Protein AF-I4W101-F1 (afdb_monomer_lite)

Foldseek 3Di:
DDDDPVVCVPCPVLPDLVVVLVVVDDVPDQLLNSLLSVLLSLLVVLLVVLVVCVVCVVPPPPPPDDPSVVVSVVVVVVVLLVSLCRLQVLDDPVVSVVLSVVLVVCCVVVSNVVNNDHDDSVRSSVVSNVSSVVSNVVSVVSNVVSVVD

Organism: NCBI:txid1163408

pLDDT: mean 73.46, std 20.44, range [21.5, 96.62]

Structure (mmCIF, N/CA/C/O backbone):
data_AF-I4W101-F1
#
_entry.id   AF-I4W101-F1
#
loop_
_atom_site.group_PDB
_atom_site.id
_atom_site.type_symbol
_atom_site.label_atom_id
_atom_site.label_alt_id
_atom_site.label_comp_id
_atom_site.label_asym_id
_atom_site.label_entity_id
_atom_site.label_seq_id
_atom_site.pdbx_PDB_ins_code
_atom_site.Cartn_x
_atom_site.Cartn_y
_atom_site.Cartn_z
_atom_site.occupancy
_atom_site.B_iso_or_equiv
_atom_site.auth_seq_id
_atom_site.auth_comp_id
_atom_site.auth_asym_id
_atom_site.auth_atom_id
_atom_site.pdbx_PDB_model_num
ATOM 1 N N . MET A 1 1 ? 25.164 -19.120 -26.299 1.00 30.22 1 MET A N 1
ATOM 2 C CA . MET A 1 1 ? 25.468 -19.544 -24.916 1.00 30.22 1 MET A CA 1
ATOM 3 C C . MET A 1 1 ? 24.142 -19.896 -24.251 1.00 30.22 1 MET A C 1
ATOM 5 O O . MET A 1 1 ? 23.416 -19.004 -23.843 1.00 30.22 1 MET A O 1
ATOM 9 N N . ALA A 1 2 ? 23.746 -21.171 -24.310 1.00 24.67 2 ALA A N 1
ATOM 10 C CA . ALA A 1 2 ? 22.416 -21.623 -23.899 1.00 24.67 2 ALA A CA 1
ATOM 11 C C . ALA A 1 2 ? 22.333 -21.726 -22.369 1.00 24.67 2 ALA A C 1
ATOM 13 O O . ALA A 1 2 ? 23.120 -22.444 -21.748 1.00 24.67 2 ALA A O 1
ATOM 14 N N . ILE A 1 3 ? 21.399 -20.991 -21.767 1.00 27.34 3 ILE A N 1
ATOM 15 C CA . ILE A 1 3 ? 21.128 -21.049 -20.330 1.00 27.34 3 ILE A CA 1
ATOM 16 C C . ILE A 1 3 ? 20.441 -22.387 -20.044 1.00 27.34 3 ILE A C 1
ATOM 18 O O . ILE A 1 3 ? 19.364 -22.667 -20.563 1.00 27.34 3 ILE A O 1
ATOM 22 N N . ARG A 1 4 ? 21.096 -23.241 -19.249 1.00 21.50 4 ARG A N 1
ATOM 23 C CA . ARG A 1 4 ? 20.579 -24.564 -18.879 1.00 21.50 4 ARG A CA 1
ATOM 24 C C . ARG A 1 4 ? 19.381 -24.415 -17.919 1.00 21.50 4 ARG A C 1
ATOM 26 O O . ARG A 1 4 ? 19.544 -23.778 -16.877 1.00 21.50 4 ARG A O 1
ATOM 33 N N . PRO A 1 5 ? 18.216 -25.025 -18.212 1.00 26.92 5 PRO A N 1
ATOM 34 C CA . PRO A 1 5 ? 16.981 -24.878 -17.426 1.00 26.92 5 PRO A CA 1
ATOM 35 C C . PRO A 1 5 ? 17.031 -25.537 -16.034 1.00 26.92 5 PRO A C 1
ATOM 37 O O . PRO A 1 5 ? 16.181 -25.296 -15.186 1.00 26.92 5 PRO A O 1
ATOM 40 N N . GLU A 1 6 ? 18.070 -26.322 -15.765 1.00 23.31 6 GLU A N 1
ATOM 41 C CA . GLU A 1 6 ? 18.262 -27.101 -14.537 1.00 23.31 6 GLU A CA 1
ATOM 42 C C . GLU A 1 6 ? 18.572 -26.223 -13.305 1.00 23.31 6 GLU A C 1
ATOM 44 O O . GLU A 1 6 ? 18.395 -26.666 -12.177 1.00 23.31 6 GLU A O 1
ATOM 49 N N . ARG A 1 7 ? 18.995 -24.961 -13.500 1.00 25.03 7 ARG A N 1
ATOM 50 C CA . ARG A 1 7 ? 19.381 -24.037 -12.412 1.00 25.03 7 ARG A CA 1
ATOM 51 C C . ARG A 1 7 ? 18.193 -23.348 -11.720 1.00 25.03 7 ARG A C 1
ATOM 53 O O . ARG A 1 7 ? 18.385 -22.679 -10.713 1.00 25.03 7 ARG A O 1
ATOM 60 N N . TRP A 1 8 ? 16.978 -23.492 -12.251 1.00 28.73 8 TRP A N 1
ATOM 61 C CA . TRP A 1 8 ? 15.781 -22.800 -11.750 1.00 28.73 8 TRP A CA 1
ATOM 62 C C . TRP A 1 8 ? 14.939 -23.640 -10.779 1.00 28.73 8 TRP A C 1
ATOM 64 O O . TRP A 1 8 ? 13.980 -23.122 -10.213 1.00 28.73 8 TRP A O 1
ATOM 74 N N . ARG A 1 9 ? 15.298 -24.916 -10.556 1.00 27.50 9 ARG A N 1
ATOM 75 C CA . ARG A 1 9 ? 14.549 -25.835 -9.679 1.00 27.50 9 ARG A CA 1
ATOM 76 C C . ARG A 1 9 ? 14.665 -25.528 -8.181 1.00 27.50 9 ARG A C 1
ATOM 78 O O . ARG A 1 9 ? 13.766 -25.906 -7.443 1.00 27.50 9 ARG A O 1
ATOM 85 N N . ASP A 1 10 ? 15.684 -24.782 -7.752 1.00 26.16 10 ASP A N 1
ATOM 86 C CA . ASP A 1 10 ? 15.925 -24.521 -6.322 1.00 26.16 10 ASP A CA 1
ATOM 87 C C . ASP A 1 10 ? 15.405 -23.158 -5.837 1.00 26.16 10 ASP A C 1
ATOM 89 O O . ASP A 1 10 ? 15.395 -22.872 -4.638 1.00 26.16 10 ASP A O 1
ATOM 93 N N . HIS A 1 11 ? 14.909 -22.307 -6.739 1.00 34.69 11 HIS A N 1
ATOM 94 C CA . HIS A 1 11 ? 14.280 -21.046 -6.359 1.00 34.69 11 HIS A CA 1
ATOM 95 C C . HIS A 1 11 ? 12.787 -21.251 -6.108 1.00 34.69 11 HIS A C 1
ATOM 97 O O . HIS A 1 11 ? 11.927 -20.770 -6.843 1.00 34.69 11 HIS A O 1
ATOM 103 N N . HIS A 1 12 ? 12.482 -21.918 -4.996 1.00 35.56 12 HIS A N 1
ATOM 104 C CA . HIS A 1 12 ? 11.203 -21.778 -4.305 1.00 35.56 12 HIS A CA 1
ATOM 105 C C . HIS A 1 12 ? 11.032 -20.315 -3.845 1.00 35.56 12 HIS A C 1
ATOM 107 O O . HIS A 1 12 ? 11.211 -19.964 -2.678 1.00 35.56 12 HIS A O 1
ATOM 113 N N . PHE A 1 13 ? 10.706 -19.420 -4.779 1.00 42.31 13 PHE A N 1
ATOM 114 C CA . PHE A 1 13 ? 10.657 -17.970 -4.573 1.00 42.31 13 PHE A CA 1
ATOM 115 C C . PHE A 1 13 ? 9.296 -17.500 -4.033 1.00 42.31 13 PHE A C 1
ATOM 117 O O . PHE A 1 13 ? 8.756 -16.473 -4.430 1.00 42.31 13 PHE A O 1
ATOM 124 N N . THR A 1 14 ? 8.712 -18.273 -3.114 1.00 47.75 14 THR A N 1
ATOM 125 C CA . THR A 1 14 ? 7.438 -17.942 -2.453 1.00 47.75 14 THR A CA 1
ATOM 126 C C . THR A 1 14 ? 7.529 -17.930 -0.922 1.00 47.75 14 THR A C 1
ATOM 128 O O . THR A 1 14 ? 6.586 -17.475 -0.273 1.00 47.75 14 THR A O 1
ATOM 131 N N . GLY A 1 15 ? 8.663 -18.314 -0.317 1.00 41.69 15 GLY A N 1
ATOM 132 C CA . GLY A 1 15 ? 8.855 -18.329 1.145 1.00 41.69 15 GLY A CA 1
ATOM 133 C C . GLY A 1 15 ? 9.816 -17.269 1.704 1.00 41.69 15 GLY A C 1
ATOM 134 O O . GLY A 1 15 ? 9.496 -16.621 2.703 1.00 41.69 15 GLY A O 1
ATOM 135 N N . GLN A 1 16 ? 10.964 -17.062 1.050 1.00 37.69 16 GLN A N 1
ATOM 136 C CA . GLN A 1 16 ? 12.112 -16.346 1.627 1.00 37.69 16 GLN A CA 1
ATOM 137 C C . GLN A 1 16 ? 11.880 -14.831 1.775 1.00 37.69 16 GLN A C 1
ATOM 139 O O . GLN A 1 16 ? 11.987 -14.305 2.876 1.00 37.69 16 GLN A O 1
ATOM 144 N N . HIS A 1 17 ? 11.419 -14.143 0.722 1.00 46.47 17 HIS A N 1
ATOM 145 C CA . HIS A 1 17 ? 11.090 -12.707 0.789 1.00 46.47 17 HIS A CA 1
ATOM 146 C C . HIS A 1 17 ? 9.990 -12.395 1.815 1.00 46.47 17 HIS A C 1
ATOM 148 O O . HIS A 1 17 ? 9.994 -11.352 2.466 1.00 46.47 17 HIS A O 1
ATOM 154 N N . ARG A 1 18 ? 9.051 -13.332 1.998 1.00 46.25 18 ARG A N 1
ATOM 155 C CA . ARG A 1 18 ? 7.975 -13.228 2.991 1.00 46.25 18 ARG A CA 1
ATOM 156 C C . ARG A 1 18 ? 8.517 -13.362 4.413 1.00 46.25 18 ARG A C 1
ATOM 158 O O . ARG A 1 18 ? 7.991 -12.725 5.321 1.00 46.25 18 ARG A O 1
ATOM 165 N N . GLN A 1 19 ? 9.542 -14.192 4.607 1.00 43.53 19 GLN A N 1
ATOM 166 C CA . GLN A 1 19 ? 10.268 -14.306 5.868 1.00 43.53 19 GLN A CA 1
ATOM 167 C C . GLN A 1 19 ? 11.171 -13.100 6.111 1.00 43.53 19 GLN A C 1
ATOM 169 O O . GLN A 1 19 ? 11.256 -12.692 7.258 1.00 43.53 19 GLN A O 1
ATOM 174 N N . ASP A 1 20 ? 11.735 -12.471 5.082 1.00 41.69 20 ASP A N 1
ATOM 175 C CA . ASP A 1 20 ? 12.520 -11.240 5.234 1.00 41.69 20 ASP A CA 1
ATOM 176 C C . ASP A 1 20 ? 11.629 -10.044 5.612 1.00 41.69 20 ASP A C 1
ATOM 178 O O . ASP A 1 20 ? 11.926 -9.352 6.583 1.00 41.69 20 ASP A O 1
ATOM 182 N N . CYS A 1 21 ? 10.444 -9.887 4.997 1.00 41.81 21 CYS A N 1
ATOM 183 C CA . CYS A 1 21 ? 9.424 -8.939 5.482 1.00 41.81 21 CYS A CA 1
ATOM 184 C C . CYS A 1 21 ? 8.982 -9.225 6.930 1.00 41.81 21 CYS A C 1
ATOM 186 O O . CYS A 1 21 ? 8.604 -8.307 7.657 1.00 41.81 21 CYS A O 1
ATOM 188 N N . ARG A 1 22 ? 8.994 -10.500 7.342 1.00 42.16 22 ARG A N 1
ATOM 189 C CA . ARG A 1 22 ? 8.580 -10.953 8.680 1.00 42.16 22 ARG A CA 1
ATOM 190 C C . ARG A 1 22 ? 9.715 -10.871 9.716 1.00 42.16 22 ARG A C 1
ATOM 192 O O . ARG A 1 22 ? 9.423 -10.753 10.899 1.00 42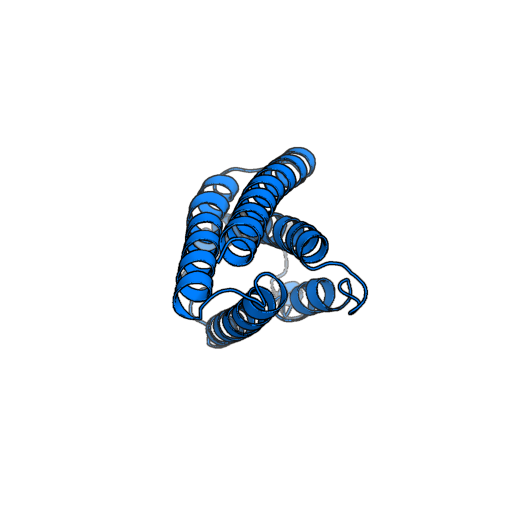.16 22 ARG A O 1
ATOM 199 N N . ARG A 1 23 ? 10.986 -10.941 9.301 1.00 39.25 23 ARG A N 1
ATOM 200 C CA . ARG A 1 23 ? 12.182 -10.851 10.163 1.00 39.25 23 ARG A CA 1
ATOM 201 C C . ARG A 1 23 ? 12.574 -9.408 10.451 1.00 39.25 23 ARG A C 1
ATOM 203 O O . ARG A 1 23 ? 13.063 -9.146 11.542 1.00 39.25 23 ARG A O 1
ATOM 210 N N . ASP A 1 24 ? 12.290 -8.481 9.537 1.00 45.50 24 ASP A N 1
ATOM 211 C CA . ASP A 1 24 ? 12.6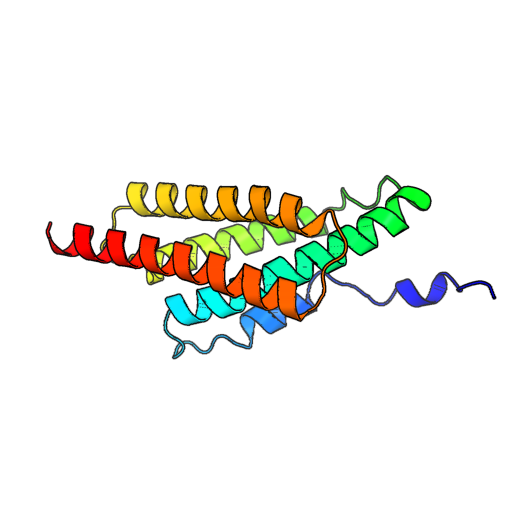17 -7.056 9.705 1.00 45.50 24 ASP A CA 1
ATOM 212 C C . ASP A 1 24 ? 11.559 -6.270 10.514 1.00 45.50 24 ASP A C 1
ATOM 214 O O . ASP A 1 24 ? 11.526 -5.042 10.550 1.00 45.50 24 ASP A O 1
ATOM 218 N N . THR A 1 25 ? 10.641 -6.980 11.179 1.00 48.00 25 THR A N 1
ATOM 219 C CA . THR A 1 25 ? 9.602 -6.389 12.026 1.00 48.00 25 THR A CA 1
ATOM 220 C C . THR A 1 25 ? 9.606 -7.002 13.415 1.00 48.00 25 THR A C 1
ATOM 222 O O . THR A 1 25 ? 8.796 -7.859 13.761 1.00 48.00 25 THR A O 1
ATOM 225 N N . SER A 1 26 ? 10.524 -6.512 14.251 1.00 54.06 26 SER A N 1
ATOM 226 C CA . SER A 1 26 ? 10.408 -6.700 15.696 1.00 54.06 26 SER A CA 1
ATOM 227 C C . SER A 1 26 ? 9.073 -6.116 16.185 1.00 54.06 26 SER A C 1
ATOM 229 O O . SER A 1 26 ? 8.593 -5.109 15.652 1.00 54.06 26 SER A O 1
ATOM 231 N N . ALA A 1 27 ? 8.486 -6.693 17.237 1.00 55.97 27 ALA A N 1
ATOM 232 C CA . ALA A 1 27 ? 7.294 -6.140 17.891 1.00 55.97 27 ALA A CA 1
ATOM 233 C C . ALA A 1 27 ? 7.499 -4.700 18.423 1.00 55.97 27 ALA A C 1
ATOM 235 O O . ALA A 1 27 ? 6.532 -4.033 18.784 1.00 55.97 27 ALA A O 1
ATOM 236 N N . HIS A 1 28 ? 8.744 -4.208 18.442 1.00 60.47 28 HIS A N 1
ATOM 237 C CA . HIS A 1 28 ? 9.117 -2.857 18.854 1.00 60.47 28 HIS A CA 1
ATOM 238 C C . HIS A 1 28 ? 9.079 -1.830 17.714 1.00 60.47 28 HIS A C 1
ATOM 240 O O . HIS A 1 28 ? 9.143 -0.631 17.980 1.00 60.47 28 HIS A O 1
ATOM 246 N N . THR A 1 29 ? 8.941 -2.258 16.456 1.00 66.44 29 THR A N 1
ATOM 247 C CA . THR A 1 29 ? 8.841 -1.336 15.319 1.00 66.44 29 THR A CA 1
ATOM 248 C C . THR A 1 29 ? 7.412 -0.779 15.223 1.00 66.44 29 THR A C 1
ATOM 250 O O . THR A 1 29 ? 6.466 -1.567 15.067 1.00 66.44 29 THR A O 1
ATOM 253 N N . PRO A 1 30 ? 7.209 0.556 15.280 1.00 79.69 30 PRO A N 1
ATOM 254 C CA . PRO A 1 30 ? 5.881 1.160 15.201 1.00 79.69 30 PRO A CA 1
ATOM 255 C C . PRO A 1 30 ? 5.137 0.762 13.915 1.00 79.69 30 PRO A C 1
ATOM 257 O O . PRO A 1 30 ? 5.771 0.684 12.860 1.00 79.69 30 PRO A O 1
ATOM 260 N N . PRO A 1 31 ? 3.802 0.567 13.943 1.00 78.12 31 PRO A N 1
ATOM 261 C CA . PRO A 1 31 ? 3.046 0.057 12.795 1.00 78.12 31 PRO A CA 1
ATOM 262 C C . PRO A 1 31 ? 3.308 0.790 11.474 1.00 78.12 31 PRO A C 1
ATOM 264 O O . PRO A 1 31 ? 3.492 0.154 10.440 1.00 78.12 31 PRO A O 1
ATOM 267 N N . LEU A 1 32 ? 3.389 2.120 11.494 1.00 82.12 32 LEU A N 1
ATOM 268 C CA . LEU A 1 32 ? 3.620 2.909 10.281 1.00 82.12 32 LEU A CA 1
ATOM 269 C C . LEU A 1 32 ? 5.012 2.693 9.678 1.00 82.12 32 LEU A C 1
ATOM 271 O O . LEU A 1 32 ? 5.169 2.751 8.463 1.00 82.12 32 LEU A O 1
ATOM 275 N N . GLU A 1 33 ? 6.010 2.387 10.501 1.00 80.00 33 GLU A N 1
ATOM 276 C CA . GLU A 1 33 ? 7.350 2.079 10.006 1.00 80.00 33 GLU A CA 1
ATOM 277 C C . GLU A 1 33 ? 7.396 0.692 9.361 1.00 80.00 33 GLU A C 1
ATOM 279 O O . GLU A 1 33 ? 7.957 0.509 8.282 1.00 80.00 33 GLU A O 1
ATOM 284 N N . ARG A 1 34 ? 6.665 -0.266 9.937 1.00 81.19 34 ARG A N 1
ATOM 285 C CA . ARG A 1 34 ? 6.461 -1.581 9.314 1.00 81.19 34 ARG A CA 1
ATOM 286 C C . ARG A 1 34 ? 5.760 -1.471 7.961 1.00 81.19 34 ARG A C 1
ATOM 288 O O . ARG A 1 34 ? 6.094 -2.211 7.040 1.00 81.19 34 ARG A O 1
ATOM 295 N N . LEU A 1 35 ? 4.814 -0.537 7.828 1.00 82.56 35 LEU A N 1
ATOM 296 C CA . LEU A 1 35 ? 4.132 -0.267 6.562 1.00 82.56 35 LEU A CA 1
ATOM 297 C C . LEU A 1 35 ? 5.103 0.251 5.494 1.00 82.56 35 LEU A C 1
ATOM 299 O O . LEU A 1 35 ? 5.023 -0.196 4.353 1.00 82.56 35 LEU A O 1
ATOM 303 N N . ARG A 1 36 ? 6.043 1.135 5.860 1.00 82.88 36 ARG A N 1
ATOM 304 C CA . ARG A 1 36 ? 7.080 1.637 4.939 1.00 82.88 36 ARG A CA 1
ATOM 305 C C . ARG A 1 36 ? 7.983 0.518 4.429 1.00 82.88 36 ARG A C 1
ATOM 307 O O . ARG A 1 36 ? 8.212 0.415 3.224 1.00 82.88 36 ARG A O 1
ATOM 314 N N . ILE A 1 37 ? 8.447 -0.346 5.332 1.00 80.31 37 ILE A N 1
ATOM 315 C CA . ILE A 1 37 ? 9.279 -1.508 4.986 1.00 80.31 37 ILE A CA 1
ATOM 316 C C . ILE A 1 37 ? 8.516 -2.445 4.043 1.00 80.31 37 ILE A C 1
ATOM 318 O O . ILE A 1 37 ? 9.033 -2.834 2.993 1.00 80.31 37 ILE A O 1
ATOM 322 N N . LEU A 1 38 ? 7.262 -2.759 4.381 1.00 79.44 38 LEU A N 1
ATOM 323 C CA . LEU A 1 38 ? 6.414 -3.631 3.573 1.00 79.44 38 LEU A CA 1
ATOM 324 C C . LEU A 1 38 ? 6.172 -3.056 2.174 1.00 79.44 38 LEU A C 1
ATOM 326 O O . LEU A 1 38 ? 6.248 -3.790 1.194 1.00 79.44 38 LEU A O 1
ATOM 330 N N . MET A 1 39 ? 5.914 -1.752 2.071 1.00 81.62 39 MET A N 1
ATOM 331 C CA . MET A 1 39 ? 5.668 -1.087 0.793 1.00 81.62 39 MET A CA 1
ATOM 332 C C . MET A 1 39 ? 6.878 -1.165 -0.130 1.00 81.62 39 MET A C 1
ATOM 334 O O . MET A 1 39 ? 6.751 -1.507 -1.303 1.00 81.62 39 MET A O 1
ATOM 338 N N . ARG A 1 40 ? 8.069 -0.890 0.410 1.00 79.19 40 ARG A N 1
ATOM 339 C CA . ARG A 1 40 ? 9.319 -0.977 -0.346 1.00 79.19 40 ARG A CA 1
ATOM 340 C C . ARG A 1 40 ? 9.560 -2.391 -0.861 1.00 79.19 40 ARG A C 1
ATOM 342 O O . ARG A 1 40 ? 9.891 -2.569 -2.031 1.00 79.19 40 ARG A O 1
ATOM 349 N N . ALA A 1 41 ? 9.354 -3.392 -0.007 1.00 79.44 41 ALA A N 1
ATOM 350 C CA . ALA A 1 41 ? 9.486 -4.788 -0.399 1.00 79.44 41 ALA A CA 1
ATOM 351 C C . ALA A 1 41 ? 8.464 -5.189 -1.474 1.00 79.44 41 ALA A C 1
ATOM 353 O O . ALA A 1 41 ? 8.827 -5.888 -2.416 1.00 79.44 41 ALA A O 1
ATOM 354 N N . PHE A 1 42 ? 7.219 -4.717 -1.357 1.00 79.62 42 PHE A N 1
ATOM 355 C CA . PHE A 1 42 ? 6.160 -4.996 -2.321 1.00 79.62 42 PHE A CA 1
ATOM 356 C C . PHE A 1 42 ? 6.456 -4.393 -3.699 1.00 79.62 42 PHE A C 1
ATOM 358 O O . PHE A 1 42 ? 6.456 -5.121 -4.681 1.00 79.62 42 PHE A O 1
ATOM 365 N N . ILE A 1 43 ? 6.760 -3.093 -3.788 1.00 83.00 43 ILE A N 1
ATOM 366 C CA . ILE A 1 43 ? 7.008 -2.435 -5.084 1.00 83.00 43 ILE A CA 1
ATOM 367 C C . ILE A 1 43 ? 8.231 -3.035 -5.783 1.00 83.00 43 ILE A C 1
ATOM 369 O O . ILE A 1 43 ? 8.209 -3.235 -6.996 1.00 83.00 43 ILE A O 1
ATOM 373 N N . ARG A 1 44 ? 9.280 -3.376 -5.023 1.00 81.81 44 ARG A N 1
ATOM 374 C CA . ARG A 1 44 ? 10.435 -4.091 -5.576 1.00 81.81 44 ARG A CA 1
ATOM 375 C C . ARG A 1 44 ? 10.029 -5.454 -6.139 1.00 81.81 44 ARG A C 1
ATOM 377 O O . ARG A 1 44 ? 10.382 -5.756 -7.273 1.00 81.81 44 ARG A O 1
ATOM 384 N N . TYR A 1 45 ? 9.259 -6.231 -5.377 1.00 79.62 45 TYR A N 1
ATOM 385 C CA . TYR A 1 45 ? 8.761 -7.534 -5.815 1.00 79.62 45 TYR A CA 1
ATOM 386 C C . TYR A 1 45 ? 7.903 -7.432 -7.081 1.00 79.62 45 TYR A C 1
ATOM 388 O O . TYR A 1 45 ? 8.109 -8.205 -8.006 1.00 79.62 45 TYR A O 1
ATOM 396 N N . GLU A 1 46 ? 6.989 -6.464 -7.165 1.00 80.38 46 GLU A N 1
ATOM 397 C CA . GLU A 1 46 ? 6.163 -6.260 -8.364 1.00 80.38 46 GLU A CA 1
ATOM 398 C C . GLU A 1 46 ? 7.011 -5.918 -9.598 1.00 80.38 46 GLU A C 1
ATOM 400 O O . GLU A 1 46 ? 6.711 -6.386 -10.691 1.00 80.38 46 GLU A O 1
ATOM 405 N N . CYS A 1 47 ? 8.092 -5.144 -9.447 1.00 81.06 47 CYS A N 1
ATOM 406 C CA . CYS A 1 47 ? 9.008 -4.840 -10.555 1.00 81.06 47 CYS A CA 1
ATOM 407 C C . CYS A 1 47 ? 9.818 -6.070 -10.999 1.00 81.06 47 CYS A C 1
ATOM 409 O O . CYS A 1 47 ? 9.998 -6.297 -12.195 1.00 81.06 47 CYS A O 1
ATOM 411 N N . GLU A 1 48 ? 10.288 -6.881 -10.048 1.00 78.69 48 GLU A N 1
ATOM 412 C CA . GLU A 1 48 ? 10.974 -8.149 -10.327 1.00 78.69 48 GLU A CA 1
ATOM 413 C C . GLU A 1 48 ? 10.026 -9.159 -11.000 1.00 78.69 48 GLU A C 1
ATOM 415 O O . GLU A 1 48 ? 10.398 -9.815 -11.976 1.00 78.69 48 GLU A O 1
ATOM 420 N N . GLU A 1 49 ? 8.782 -9.246 -10.524 1.00 76.44 49 GLU A N 1
ATOM 421 C CA . GLU A 1 49 ? 7.744 -10.115 -11.078 1.00 76.44 49 GLU A CA 1
ATOM 422 C C . GLU A 1 49 ? 7.312 -9.663 -12.471 1.00 76.44 49 GLU A C 1
ATOM 424 O O . GLU A 1 49 ? 7.170 -10.511 -13.346 1.00 76.44 49 GLU A O 1
ATOM 429 N N . ALA A 1 50 ? 7.176 -8.359 -12.724 1.00 78.75 50 ALA A N 1
ATOM 430 C CA . ALA A 1 50 ? 6.860 -7.836 -14.050 1.00 78.75 50 ALA A CA 1
ATOM 431 C C . ALA A 1 50 ? 7.963 -8.168 -15.069 1.00 78.75 50 ALA A C 1
ATOM 433 O O . ALA A 1 50 ? 7.667 -8.668 -16.158 1.00 78.75 50 ALA A O 1
ATOM 434 N N . ALA A 1 51 ? 9.236 -7.987 -14.700 1.00 71.88 51 ALA A N 1
ATOM 435 C CA . ALA A 1 51 ? 10.369 -8.374 -15.541 1.00 71.88 51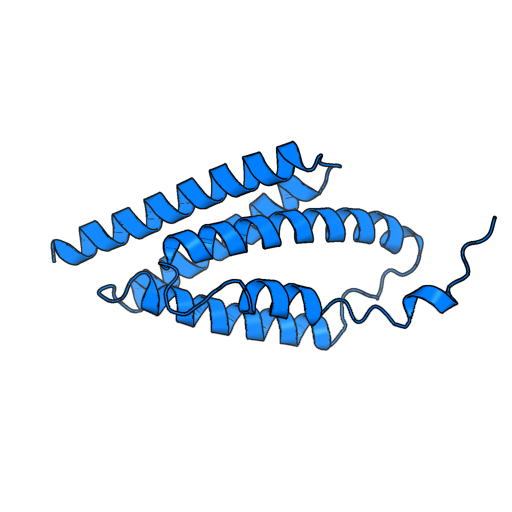 ALA A CA 1
ATOM 436 C C . ALA A 1 51 ? 10.383 -9.888 -15.817 1.00 71.88 51 ALA A C 1
ATOM 438 O O . ALA A 1 51 ? 10.560 -10.321 -16.960 1.00 71.88 51 ALA A O 1
ATOM 439 N N . MET A 1 52 ? 10.129 -10.701 -14.785 1.00 71.00 52 MET A N 1
ATOM 440 C CA . MET A 1 52 ? 9.991 -12.150 -14.928 1.00 71.00 52 MET A CA 1
ATOM 441 C C . MET A 1 52 ? 8.806 -12.514 -15.824 1.00 71.00 52 MET A C 1
ATOM 443 O O . MET A 1 52 ? 8.934 -13.391 -16.668 1.00 71.00 52 MET A O 1
ATOM 447 N N . ARG A 1 53 ? 7.661 -11.844 -15.676 1.00 69.62 53 ARG A N 1
ATOM 448 C CA . ARG A 1 53 ? 6.436 -12.093 -16.436 1.00 69.62 53 ARG A CA 1
ATOM 449 C C . ARG A 1 53 ? 6.637 -11.839 -17.920 1.00 69.62 53 ARG A C 1
ATOM 451 O O . ARG A 1 53 ? 6.130 -12.631 -18.703 1.00 69.62 53 ARG A O 1
ATOM 458 N N . VAL A 1 54 ? 7.372 -10.792 -18.296 1.00 68.12 54 VAL A N 1
ATOM 459 C CA . VAL A 1 54 ? 7.763 -10.539 -19.692 1.00 68.12 54 VAL A CA 1
ATOM 460 C C . VAL A 1 54 ? 8.610 -11.699 -20.217 1.00 68.12 54 VAL A C 1
ATOM 462 O O . VAL A 1 54 ? 8.259 -12.288 -21.232 1.00 68.12 54 VAL A O 1
ATOM 465 N N . ALA A 1 55 ? 9.641 -12.112 -19.474 1.00 68.31 55 ALA A N 1
ATOM 466 C CA . ALA A 1 55 ? 10.504 -13.227 -19.870 1.00 68.31 55 ALA A CA 1
ATOM 467 C C . ALA A 1 55 ? 9.781 -14.592 -19.914 1.00 68.31 55 ALA A C 1
ATOM 469 O O . ALA A 1 55 ? 10.114 -15.444 -20.734 1.00 68.31 55 ALA A O 1
ATOM 470 N N . LEU A 1 56 ? 8.796 -14.822 -19.034 1.00 61.56 56 LEU A N 1
ATOM 471 C CA . LEU A 1 56 ? 8.027 -16.069 -18.969 1.00 61.56 56 LEU A CA 1
ATOM 472 C C . LEU A 1 56 ? 6.878 -16.123 -19.974 1.00 61.56 56 LEU A C 1
ATOM 474 O O . LEU A 1 56 ? 6.509 -17.224 -20.376 1.00 61.56 56 LEU A O 1
ATOM 478 N N . ASN A 1 57 ? 6.292 -14.986 -20.367 1.00 58.34 57 ASN A N 1
ATOM 479 C CA . ASN A 1 57 ? 5.249 -14.964 -21.399 1.00 58.34 57 ASN A CA 1
ATOM 480 C C . ASN A 1 57 ? 5.773 -15.564 -22.714 1.00 58.34 57 ASN A C 1
ATOM 482 O O . ASN A 1 57 ? 5.013 -16.205 -23.434 1.00 58.34 57 ASN A O 1
ATOM 486 N N . ASP A 1 58 ? 7.079 -15.432 -22.957 1.00 59.19 58 ASP A N 1
ATOM 487 C CA . ASP A 1 58 ? 7.772 -16.021 -24.101 1.00 59.19 58 ASP A CA 1
ATOM 488 C C . ASP A 1 58 ? 8.040 -17.534 -23.946 1.00 59.19 58 ASP A C 1
ATOM 490 O O . ASP A 1 58 ? 8.300 -18.212 -24.938 1.00 59.19 58 ASP A O 1
ATOM 494 N N . ALA A 1 59 ? 7.977 -18.091 -22.726 1.00 58.19 59 ALA A N 1
ATOM 495 C CA . ALA A 1 59 ? 8.464 -19.444 -22.423 1.00 58.19 59 ALA A CA 1
ATOM 496 C C . ALA A 1 59 ? 7.425 -20.423 -21.828 1.00 58.19 59 ALA A C 1
ATOM 498 O O . ALA A 1 59 ? 7.516 -21.622 -22.093 1.00 58.19 59 ALA A O 1
ATOM 499 N N . ALA A 1 60 ? 6.464 -19.974 -21.007 1.00 56.22 60 ALA A N 1
ATOM 500 C CA . ALA A 1 60 ? 5.519 -20.854 -20.299 1.00 56.22 60 ALA A CA 1
ATOM 501 C C . ALA A 1 60 ? 4.255 -20.112 -19.780 1.00 56.22 60 ALA A C 1
ATOM 503 O O . ALA A 1 60 ? 4.219 -19.675 -18.625 1.00 56.22 60 ALA A O 1
ATOM 504 N N . PRO A 1 61 ? 3.165 -20.031 -20.571 1.00 59.25 61 PRO A N 1
ATOM 505 C CA . PRO A 1 61 ? 1.961 -19.250 -20.238 1.00 59.25 61 PRO A CA 1
ATOM 506 C C . PRO A 1 61 ? 1.184 -19.693 -18.980 1.00 59.25 61 PRO A C 1
ATOM 508 O O . PRO A 1 61 ? 0.440 -18.899 -18.407 1.00 59.25 61 PRO A O 1
ATOM 511 N N . LEU A 1 62 ? 1.339 -20.949 -18.539 1.00 56.31 62 LEU A N 1
ATOM 512 C CA . LEU A 1 62 ? 0.511 -21.580 -17.495 1.00 56.31 62 LEU A CA 1
ATOM 513 C C . LEU A 1 62 ? 1.097 -21.516 -16.072 1.00 56.31 62 LEU A C 1
ATOM 515 O O . LEU A 1 62 ? 0.467 -21.986 -15.129 1.00 56.31 62 LEU A O 1
ATOM 519 N N . TYR A 1 63 ? 2.277 -20.918 -15.876 1.00 56.12 63 TYR A N 1
ATOM 520 C CA . TYR A 1 63 ? 2.950 -20.896 -14.565 1.00 56.12 63 TYR A CA 1
ATOM 521 C C . TYR A 1 63 ? 2.207 -20.067 -13.489 1.00 56.12 63 TYR A C 1
ATOM 523 O O . TYR A 1 63 ? 2.516 -20.161 -12.304 1.00 56.12 63 TYR A O 1
ATOM 531 N N . ARG A 1 64 ? 1.208 -19.258 -13.876 1.00 57.12 64 ARG A N 1
ATOM 532 C CA . ARG A 1 64 ? 0.502 -18.327 -12.971 1.00 57.12 64 ARG A CA 1
ATOM 533 C C . ARG A 1 64 ? -0.497 -18.979 -12.007 1.00 57.12 64 ARG A C 1
ATOM 535 O O . ARG A 1 64 ? -0.802 -18.366 -10.988 1.00 57.12 64 ARG A O 1
ATOM 542 N N . ASP A 1 65 ? -0.988 -20.188 -12.282 1.00 60.88 65 ASP A N 1
ATOM 543 C CA . ASP A 1 65 ? -2.143 -20.770 -11.572 1.00 60.88 65 ASP A CA 1
ATOM 544 C C . ASP A 1 65 ? -1.792 -21.925 -10.624 1.00 60.88 65 ASP A C 1
ATOM 546 O O . ASP A 1 65 ? -2.550 -22.884 -10.465 1.00 60.88 65 ASP A O 1
ATOM 550 N N . VAL A 1 66 ? -0.648 -21.827 -9.948 1.00 65.69 66 VAL A N 1
ATOM 551 C CA . VAL A 1 66 ? -0.226 -22.847 -8.981 1.00 65.69 66 VAL A CA 1
ATOM 552 C C . VAL A 1 66 ? -0.849 -22.613 -7.587 1.00 65.69 66 VAL A C 1
ATOM 554 O O . VAL A 1 66 ? -1.009 -21.460 -7.161 1.00 65.69 66 VAL A O 1
ATOM 557 N N . PRO A 1 67 ? -1.243 -23.675 -6.854 1.00 68.12 67 PRO A N 1
ATOM 558 C CA . PRO A 1 67 ? -1.854 -23.580 -5.520 1.00 68.12 67 PRO A CA 1
ATOM 559 C C . PRO A 1 67 ? -1.078 -22.708 -4.521 1.00 68.12 67 PRO A C 1
ATOM 561 O O . PRO A 1 67 ? -1.672 -21.959 -3.742 1.00 68.12 67 PRO A O 1
ATOM 564 N N . GLU A 1 68 ? 0.248 -22.728 -4.598 1.00 63.91 68 GLU A N 1
ATOM 565 C CA . GLU A 1 68 ? 1.171 -22.003 -3.728 1.00 63.91 68 GLU A CA 1
ATOM 566 C C . GLU A 1 68 ? 0.965 -20.481 -3.807 1.00 63.91 68 GLU A C 1
ATOM 568 O O . GLU A 1 68 ? 1.057 -19.781 -2.792 1.00 63.91 68 GLU A O 1
ATOM 573 N N . ALA A 1 69 ? 0.625 -19.953 -4.988 1.00 65.25 69 ALA A N 1
ATOM 574 C CA . ALA A 1 69 ? 0.331 -18.532 -5.177 1.00 65.25 69 ALA A CA 1
ATOM 575 C C . ALA A 1 69 ? -0.985 -18.125 -4.485 1.00 65.25 69 ALA A C 1
ATOM 577 O O . ALA A 1 69 ? -1.093 -17.039 -3.902 1.00 65.25 69 ALA A O 1
ATOM 578 N N . LYS A 1 70 ? -1.986 -19.014 -4.479 1.00 65.44 70 LYS A N 1
ATOM 579 C CA . LYS A 1 70 ? -3.276 -18.779 -3.807 1.00 65.44 70 LYS A CA 1
ATOM 580 C C . LYS A 1 70 ? -3.115 -18.780 -2.287 1.00 65.44 70 LYS A C 1
ATOM 582 O O . LYS A 1 70 ? -3.623 -17.881 -1.610 1.00 65.44 70 LYS A O 1
ATOM 587 N N . GLU A 1 71 ? -2.363 -19.734 -1.746 1.00 69.38 71 GLU A N 1
ATOM 588 C CA . GLU A 1 71 ? -2.074 -19.799 -0.310 1.00 69.38 71 GLU A CA 1
ATOM 589 C C . GLU A 1 71 ? -1.248 -18.604 0.174 1.00 69.38 71 GLU A C 1
ATOM 591 O O . GLU A 1 71 ? -1.519 -18.043 1.243 1.00 69.38 71 GLU A O 1
ATOM 596 N N . ALA A 1 72 ? -0.284 -18.156 -0.637 1.00 64.62 72 ALA A N 1
ATOM 597 C CA . ALA A 1 72 ? 0.492 -16.948 -0.386 1.00 64.62 72 ALA A CA 1
ATOM 598 C C . ALA A 1 72 ? -0.399 -15.717 -0.201 1.00 64.62 72 ALA A C 1
ATOM 600 O O . ALA A 1 72 ? -0.276 -14.994 0.794 1.00 64.62 72 ALA A O 1
ATOM 601 N 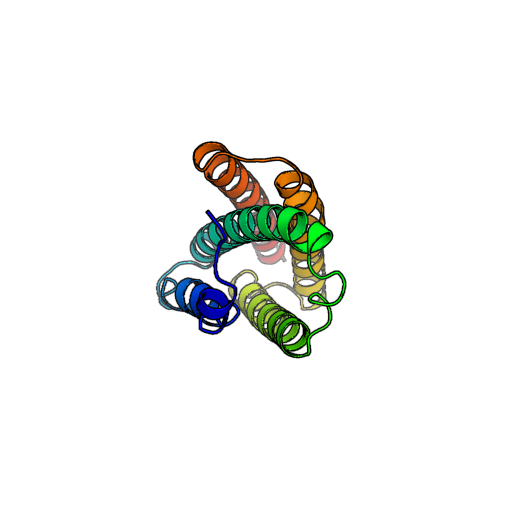N . LYS A 1 73 ? -1.341 -15.522 -1.127 1.00 63.94 73 LYS A N 1
ATOM 602 C CA . LYS A 1 73 ? -2.299 -14.415 -1.096 1.00 63.94 73 LYS A CA 1
ATOM 603 C C . LYS A 1 73 ? -3.194 -14.476 0.141 1.00 63.94 73 LYS A C 1
ATOM 605 O O . LYS A 1 73 ? -3.388 -13.462 0.812 1.00 63.94 73 LYS A O 1
ATOM 610 N N . ALA A 1 74 ? -3.686 -15.663 0.495 1.00 68.31 74 ALA A N 1
ATOM 611 C CA . ALA A 1 74 ? -4.506 -15.854 1.690 1.00 68.31 74 ALA A CA 1
ATOM 612 C C . ALA A 1 74 ? -3.728 -15.555 2.987 1.00 68.31 74 ALA A C 1
ATOM 614 O O . ALA A 1 74 ? -4.256 -14.910 3.897 1.00 68.31 74 ALA A O 1
ATOM 615 N N . ALA A 1 75 ? -2.464 -15.980 3.075 1.00 68.50 75 ALA A N 1
ATOM 616 C CA . ALA A 1 75 ? -1.597 -15.671 4.210 1.00 68.50 75 ALA A CA 1
ATOM 617 C C . ALA A 1 75 ? -1.311 -14.164 4.320 1.00 68.50 75 ALA A C 1
ATOM 619 O O . ALA A 1 75 ? -1.421 -13.605 5.414 1.00 68.50 75 ALA A O 1
ATOM 620 N N . GLY A 1 76 ? -1.016 -13.503 3.196 1.00 69.00 76 GLY A N 1
ATOM 621 C CA . GLY A 1 76 ? -0.829 -12.052 3.132 1.00 69.00 76 GLY A CA 1
ATOM 622 C C . GLY A 1 76 ? -2.073 -11.289 3.587 1.00 69.00 76 GLY A C 1
ATOM 623 O O . GLY A 1 76 ? -1.974 -10.393 4.423 1.00 69.00 76 GLY A O 1
ATOM 624 N N . HIS A 1 77 ? -3.259 -11.715 3.143 1.00 70.44 77 HIS A N 1
ATOM 625 C CA . HIS A 1 77 ? -4.521 -11.117 3.573 1.00 70.44 77 HIS A CA 1
ATOM 626 C C . HIS A 1 77 ? -4.718 -11.214 5.093 1.00 70.44 77 HIS A C 1
ATOM 628 O O . HIS A 1 77 ? -5.038 -10.218 5.741 1.00 70.44 77 HIS A O 1
ATOM 634 N N . ARG A 1 78 ? -4.471 -12.386 5.697 1.00 73.19 78 ARG A N 1
ATOM 6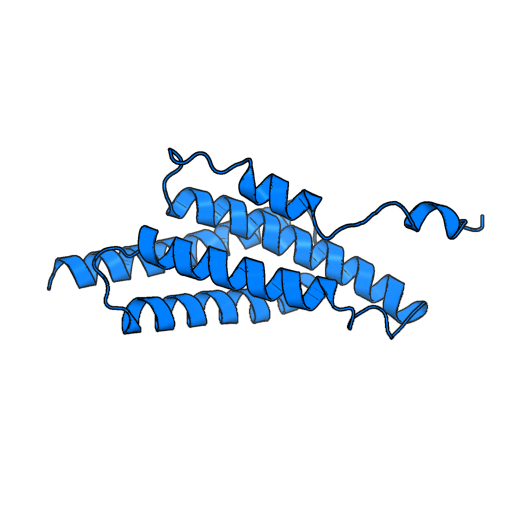35 C CA . ARG A 1 78 ? -4.580 -12.559 7.159 1.00 73.19 78 ARG A CA 1
ATOM 636 C C . ARG A 1 78 ? -3.607 -11.662 7.927 1.00 73.19 78 ARG A C 1
ATOM 638 O O . ARG A 1 78 ? -4.005 -11.055 8.921 1.00 73.19 78 ARG A O 1
ATOM 645 N N . MET A 1 79 ? -2.361 -11.559 7.463 1.00 74.94 79 MET A N 1
ATOM 646 C CA . MET A 1 79 ? -1.351 -10.680 8.065 1.00 74.94 79 MET A CA 1
ATOM 647 C C . MET A 1 79 ? -1.765 -9.210 7.975 1.00 74.94 79 MET A C 1
ATOM 649 O O . MET A 1 79 ? -1.672 -8.481 8.959 1.00 74.94 79 MET A O 1
ATOM 653 N N . PHE A 1 80 ? -2.292 -8.788 6.829 1.00 77.75 80 PHE A N 1
ATOM 654 C CA . PHE A 1 80 ? -2.741 -7.418 6.630 1.00 77.75 80 PHE A CA 1
ATOM 655 C C . PHE A 1 80 ? -3.956 -7.067 7.505 1.00 77.75 80 PHE A C 1
ATOM 657 O O . PHE A 1 80 ? -3.997 -6.004 8.119 1.00 77.75 80 PHE A O 1
ATOM 664 N N . GLN A 1 81 ? -4.907 -7.990 7.675 1.00 79.50 81 GLN A N 1
ATOM 665 C CA . GLN A 1 81 ? -6.021 -7.798 8.613 1.00 79.50 81 GLN A CA 1
ATOM 666 C C . GLN A 1 81 ? -5.547 -7.659 10.069 1.00 79.50 81 GLN A C 1
ATOM 668 O O . GLN A 1 81 ? -6.116 -6.875 10.830 1.00 79.50 81 GLN A O 1
ATOM 673 N N . ALA A 1 82 ? -4.515 -8.408 10.474 1.00 81.88 82 ALA A N 1
ATOM 674 C CA . ALA A 1 82 ? -3.894 -8.249 11.790 1.00 81.88 82 ALA A CA 1
ATOM 675 C C . ALA A 1 82 ? -3.221 -6.879 11.934 1.00 81.88 82 ALA A C 1
ATOM 677 O O . ALA A 1 82 ? -3.501 -6.163 12.894 1.00 81.88 82 ALA A O 1
ATOM 678 N N . PHE A 1 83 ? -2.453 -6.466 10.924 1.00 84.81 83 PHE A N 1
ATOM 679 C CA . PHE A 1 83 ? -1.853 -5.138 10.862 1.00 84.81 83 PHE A CA 1
ATOM 680 C C . PHE A 1 83 ? -2.892 -4.018 11.019 1.00 84.81 83 PHE A C 1
ATOM 682 O O . PHE A 1 83 ? -2.692 -3.112 11.820 1.00 84.81 83 PHE A O 1
ATOM 689 N N . MET A 1 84 ? -4.033 -4.095 10.327 1.00 88.31 84 MET A N 1
ATOM 690 C CA . MET A 1 84 ? -5.077 -3.066 10.415 1.00 88.31 84 MET A CA 1
ATOM 691 C C . MET A 1 84 ? -5.690 -2.952 11.818 1.00 88.31 84 MET A C 1
ATOM 693 O O . MET A 1 84 ? -6.099 -1.861 12.218 1.00 88.31 84 MET A O 1
ATOM 697 N N . ARG A 1 85 ? -5.749 -4.050 12.585 1.00 89.19 85 ARG A N 1
ATOM 698 C CA . ARG A 1 85 ? -6.184 -4.015 13.993 1.00 89.19 85 ARG A CA 1
ATOM 699 C C . ARG A 1 85 ? -5.172 -3.306 14.884 1.00 89.19 85 ARG A C 1
ATOM 701 O O . ARG A 1 85 ? -5.580 -2.544 15.750 1.00 89.19 85 ARG A O 1
ATOM 708 N N . GLU A 1 86 ? -3.883 -3.519 14.648 1.00 86.25 86 GLU A N 1
ATOM 709 C CA . GLU A 1 86 ? -2.814 -2.844 15.390 1.00 86.25 86 GLU A CA 1
ATOM 710 C C . GLU A 1 86 ? -2.676 -1.366 15.005 1.00 86.25 86 GLU A C 1
ATOM 712 O O . GLU A 1 86 ? -2.452 -0.520 15.866 1.00 86.25 86 GLU A O 1
ATOM 717 N N . ALA A 1 87 ? -2.826 -1.041 13.719 1.00 88.06 87 ALA A N 1
ATOM 718 C CA . ALA A 1 87 ? -2.685 0.317 13.204 1.00 88.06 87 ALA A CA 1
ATOM 719 C C . ALA A 1 87 ? -3.873 1.221 13.573 1.00 88.06 87 ALA A C 1
ATOM 721 O O . ALA A 1 87 ? -3.684 2.418 13.780 1.00 88.06 87 ALA A O 1
ATOM 722 N N . LEU A 1 88 ? -5.085 0.660 13.661 1.00 91.81 88 LEU A N 1
ATOM 723 C CA . LEU A 1 88 ? -6.326 1.375 13.977 1.00 91.81 88 LEU A CA 1
ATOM 724 C C . LEU A 1 88 ? -7.072 0.690 15.143 1.00 91.81 88 LEU A C 1
ATOM 726 O O . LEU A 1 88 ? -8.178 0.164 14.949 1.00 91.81 88 LEU A O 1
ATOM 730 N N . PRO A 1 89 ? -6.502 0.671 16.363 1.00 91.31 89 PRO A N 1
ATOM 731 C CA . PRO A 1 89 ? -7.035 -0.124 17.470 1.00 91.31 89 PRO A CA 1
ATOM 732 C C . PRO A 1 89 ? -8.421 0.349 17.913 1.00 91.31 89 PRO A C 1
ATOM 734 O O . PRO A 1 89 ? -9.301 -0.463 18.190 1.00 91.31 89 PRO A O 1
ATOM 737 N N . LYS A 1 90 ? -8.650 1.667 17.904 1.00 92.25 90 LYS A N 1
ATOM 738 C CA . LYS A 1 90 ? -9.918 2.272 18.332 1.00 92.25 90 LYS A CA 1
ATOM 739 C C . LYS A 1 90 ? -10.996 2.280 17.243 1.00 92.25 90 LYS A C 1
ATOM 741 O O . LYS A 1 90 ? -12.146 2.581 17.534 1.00 92.25 90 LYS A O 1
ATOM 746 N N . ALA A 1 91 ? -10.641 1.996 15.988 1.00 94.12 91 ALA A N 1
ATOM 747 C CA . ALA A 1 91 ? -11.577 2.110 14.872 1.00 94.12 91 ALA A CA 1
ATOM 748 C C . ALA A 1 91 ? -12.611 0.975 14.878 1.00 94.12 91 ALA A C 1
ATOM 750 O O . ALA A 1 91 ? -12.373 -0.114 15.405 1.00 94.12 91 ALA A O 1
ATOM 751 N N . THR A 1 92 ? -13.757 1.195 14.236 1.00 94.56 92 THR A N 1
ATOM 752 C CA . THR A 1 92 ? -14.747 0.125 14.047 1.00 94.56 92 THR A CA 1
ATOM 753 C C . THR A 1 92 ? -14.222 -0.949 13.085 1.00 94.56 92 THR A C 1
ATOM 755 O O . THR A 1 92 ? -13.322 -0.707 12.272 1.00 94.56 92 THR A O 1
ATOM 758 N N . SER A 1 93 ? -14.811 -2.148 13.129 1.00 92.12 93 SER A N 1
ATOM 759 C CA . SER A 1 93 ? -14.525 -3.206 12.148 1.00 92.12 93 SER A CA 1
ATOM 760 C C . SER A 1 93 ? -14.786 -2.740 10.711 1.00 92.12 93 SER A C 1
ATOM 762 O O . SER A 1 93 ? -13.966 -3.004 9.834 1.00 92.12 93 SER A O 1
ATOM 764 N N . LYS A 1 94 ? -15.869 -1.984 10.485 1.00 93.19 94 LYS A N 1
ATOM 765 C CA . LYS A 1 94 ? -16.234 -1.425 9.176 1.00 93.19 94 LYS A CA 1
ATOM 766 C C . LYS A 1 94 ? -15.189 -0.430 8.667 1.00 93.19 94 LYS A C 1
ATOM 768 O O . LYS A 1 94 ? -14.781 -0.524 7.513 1.00 93.19 94 LYS A O 1
ATOM 773 N N . THR A 1 95 ? -14.708 0.471 9.526 1.00 94.44 95 THR A N 1
ATOM 774 C CA . THR A 1 95 ? -13.647 1.431 9.175 1.00 94.44 95 THR A CA 1
ATOM 775 C C . THR A 1 95 ? -12.350 0.711 8.812 1.00 94.44 95 THR A C 1
ATOM 777 O O . THR A 1 95 ? -11.753 1.019 7.784 1.00 94.44 95 THR A O 1
ATOM 780 N N . ARG A 1 96 ? -11.934 -0.287 9.606 1.00 93.88 96 ARG A N 1
ATOM 781 C CA . ARG A 1 96 ? -10.732 -1.085 9.306 1.00 93.88 96 ARG A CA 1
ATOM 782 C C . ARG A 1 96 ? -10.852 -1.848 7.992 1.00 93.88 96 ARG A C 1
ATOM 784 O O . ARG A 1 96 ? -9.902 -1.847 7.216 1.00 93.88 96 ARG A O 1
ATOM 791 N N . ALA A 1 97 ? -12.002 -2.470 7.737 1.00 90.69 97 ALA A N 1
ATOM 792 C CA . ALA A 1 97 ? -12.246 -3.205 6.501 1.00 90.69 97 ALA A CA 1
ATOM 793 C C . ALA A 1 97 ? -12.199 -2.280 5.276 1.00 90.69 97 ALA A C 1
ATOM 795 O O . ALA A 1 97 ? -11.524 -2.595 4.300 1.00 90.69 97 ALA A O 1
ATOM 796 N N . LEU A 1 98 ? -12.852 -1.114 5.347 1.00 93.69 98 LEU A N 1
ATOM 797 C CA . LEU A 1 98 ? -12.828 -0.128 4.268 1.00 93.69 98 LEU A CA 1
ATOM 798 C C . LEU A 1 98 ? -11.409 0.392 4.005 1.00 93.69 98 LEU A C 1
ATOM 800 O O . LEU A 1 98 ? -10.954 0.366 2.864 1.00 93.69 98 LEU A O 1
ATOM 804 N N . ALA A 1 99 ? -10.699 0.811 5.055 1.00 94.12 99 ALA A N 1
ATOM 805 C CA . ALA A 1 99 ? -9.331 1.307 4.939 1.00 94.12 99 ALA A CA 1
ATOM 806 C C . ALA A 1 99 ? -8.387 0.238 4.376 1.00 94.12 99 ALA A C 1
ATOM 808 O O . ALA A 1 99 ? -7.578 0.517 3.492 1.00 94.12 99 ALA A O 1
ATOM 809 N N . GLY A 1 100 ? -8.527 -1.003 4.846 1.00 90.38 100 GLY A N 1
ATOM 810 C CA . GLY A 1 100 ? -7.731 -2.118 4.364 1.00 90.38 100 GLY A CA 1
ATOM 811 C C . GLY A 1 100 ? -7.988 -2.426 2.888 1.00 90.38 100 GLY A C 1
ATOM 812 O O . GLY A 1 100 ? -7.039 -2.598 2.119 1.00 90.38 100 GLY A O 1
ATOM 813 N N . ASN A 1 101 ? -9.254 -2.436 2.470 1.00 89.06 101 ASN A N 1
ATOM 814 C CA . ASN A 1 101 ? -9.617 -2.629 1.070 1.00 89.06 101 ASN A CA 1
ATOM 815 C C . ASN A 1 101 ? -9.047 -1.511 0.192 1.00 89.06 101 ASN A C 1
ATOM 817 O O . ASN A 1 101 ? -8.422 -1.808 -0.819 1.00 89.06 101 ASN A O 1
ATOM 821 N N . LEU A 1 102 ? -9.180 -0.246 0.601 1.00 93.12 102 LEU A N 1
ATOM 822 C CA . LEU A 1 102 ? -8.684 0.892 -0.173 1.00 93.12 102 LEU A CA 1
ATOM 823 C C . LEU A 1 102 ? -7.161 0.848 -0.363 1.00 93.12 102 LEU A C 1
ATOM 825 O O . LEU A 1 102 ? -6.675 1.054 -1.477 1.00 93.12 102 LEU A O 1
ATOM 829 N N . ILE A 1 103 ? -6.416 0.523 0.699 1.00 90.12 103 ILE A N 1
ATOM 830 C CA . ILE A 1 103 ? -4.958 0.350 0.634 1.00 90.12 103 ILE A CA 1
ATOM 831 C C . ILE A 1 103 ? -4.611 -0.815 -0.294 1.00 90.12 103 ILE A C 1
ATOM 833 O O . ILE A 1 103 ? -3.784 -0.655 -1.184 1.00 90.12 103 ILE A O 1
ATOM 837 N N . THR A 1 104 ? -5.269 -1.967 -0.133 1.00 83.56 104 THR A N 1
ATOM 838 C CA . THR A 1 104 ? -4.986 -3.168 -0.938 1.00 83.56 104 THR A CA 1
ATOM 839 C C . THR A 1 104 ? -5.283 -2.940 -2.419 1.00 83.56 104 THR A C 1
ATOM 841 O O . THR A 1 104 ? -4.480 -3.320 -3.270 1.00 83.56 104 THR A O 1
ATOM 844 N N . THR A 1 105 ? -6.413 -2.308 -2.744 1.00 85.75 105 THR A N 1
ATOM 845 C CA . THR A 1 105 ? -6.794 -1.987 -4.124 1.00 85.75 105 THR A CA 1
ATOM 846 C C . THR A 1 105 ? -5.825 -0.987 -4.737 1.00 85.75 105 THR A C 1
ATOM 848 O O . THR A 1 105 ? -5.321 -1.238 -5.825 1.00 85.75 105 THR A O 1
ATOM 851 N N . THR A 1 106 ? -5.504 0.102 -4.034 1.00 89.12 106 THR A N 1
ATOM 852 C CA . THR A 1 106 ? -4.524 1.088 -4.518 1.00 89.12 106 THR A CA 1
ATOM 853 C C . THR A 1 106 ? -3.172 0.429 -4.771 1.00 89.12 106 THR A C 1
ATOM 855 O O . THR A 1 106 ? -2.590 0.599 -5.836 1.00 89.12 106 THR A O 1
ATOM 858 N N . LEU A 1 107 ? -2.701 -0.377 -3.820 1.00 85.25 107 LEU A N 1
ATOM 859 C CA . LEU A 1 107 ? -1.432 -1.082 -3.928 1.00 85.25 107 LEU A CA 1
ATOM 860 C C . LEU A 1 107 ? -1.404 -2.033 -5.132 1.00 85.25 107 LEU A C 1
ATOM 862 O O . LEU A 1 107 ? -0.454 -2.013 -5.905 1.00 85.25 107 LEU A O 1
ATOM 866 N N . SER A 1 108 ? -2.463 -2.827 -5.314 1.00 80.31 108 SER A N 1
ATOM 867 C CA . SER A 1 108 ? -2.539 -3.815 -6.399 1.00 80.31 108 SER A CA 1
ATOM 868 C C . SER A 1 108 ? -2.660 -3.158 -7.773 1.00 80.31 108 SER A C 1
ATOM 870 O O . SER A 1 108 ? -2.058 -3.624 -8.732 1.00 80.31 108 SER A O 1
ATOM 872 N N . THR A 1 109 ? -3.454 -2.092 -7.885 1.00 86.19 109 THR A N 1
ATOM 873 C CA . THR A 1 109 ? -3.700 -1.426 -9.168 1.00 86.19 109 THR A CA 1
ATOM 874 C C . THR A 1 109 ? -2.517 -0.560 -9.569 1.00 86.19 109 THR A C 1
ATOM 876 O O . THR A 1 109 ? -1.989 -0.711 -10.665 1.00 86.19 109 THR A O 1
ATOM 879 N N . VAL A 1 110 ? -2.085 0.337 -8.682 1.00 90.12 110 VAL A N 1
ATOM 880 C CA . VAL A 1 110 ? -1.065 1.329 -9.031 1.00 90.12 110 VAL A CA 1
ATOM 881 C C . VAL A 1 110 ? 0.342 0.728 -8.952 1.00 90.12 110 VAL A C 1
ATOM 883 O O . VAL A 1 110 ? 1.203 1.092 -9.743 1.00 90.12 110 VAL A O 1
ATOM 886 N N . GLY A 1 111 ? 0.578 -0.242 -8.059 1.00 86.75 111 GLY A N 1
ATOM 887 C CA . GLY A 1 111 ? 1.840 -0.988 -8.024 1.00 86.75 111 GLY A CA 1
ATOM 888 C C . GLY A 1 111 ? 2.084 -1.780 -9.308 1.00 86.75 111 GLY A C 1
ATOM 889 O O . GLY A 1 111 ? 3.196 -1.749 -9.828 1.00 86.75 111 GLY A O 1
ATOM 890 N N . LYS A 1 112 ? 1.032 -2.407 -9.851 1.00 81.12 112 LYS A N 1
ATOM 891 C CA . LYS A 1 112 ? 1.087 -3.097 -11.142 1.00 81.12 112 LYS A CA 1
ATOM 892 C C . LYS A 1 112 ? 1.359 -2.128 -12.295 1.00 81.12 112 LYS A C 1
ATOM 894 O O . LYS A 1 112 ? 2.284 -2.349 -13.059 1.00 81.12 112 LYS A O 1
ATOM 899 N N . ASP A 1 113 ? 0.584 -1.051 -12.406 1.00 87.44 113 ASP A N 1
ATOM 900 C CA . ASP A 1 113 ? 0.782 -0.036 -13.455 1.00 87.44 113 ASP A CA 1
ATOM 901 C C . ASP A 1 113 ? 2.208 0.546 -13.418 1.00 87.44 113 ASP A C 1
ATOM 903 O O . ASP A 1 113 ? 2.888 0.675 -14.434 1.00 87.44 113 ASP A O 1
ATOM 907 N N . PHE A 1 114 ? 2.727 0.804 -12.214 1.00 89.56 114 PHE A N 1
ATOM 908 C CA . PHE A 1 114 ? 4.096 1.267 -12.036 1.00 89.56 114 PHE A CA 1
ATOM 909 C C . PHE A 1 114 ? 5.142 0.243 -12.507 1.00 89.56 114 PHE A C 1
ATOM 91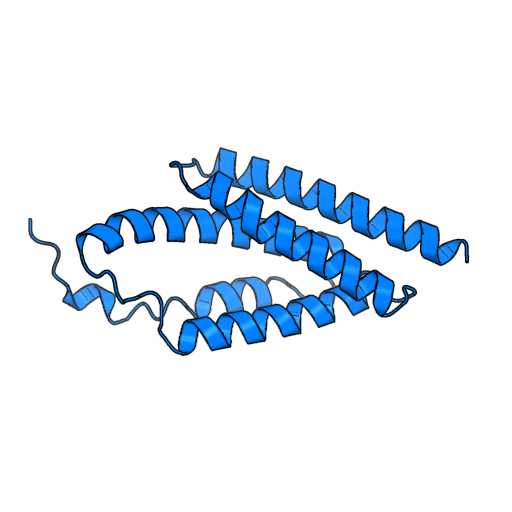1 O O . PHE A 1 114 ? 6.144 0.652 -13.103 1.00 89.56 114 PHE A O 1
ATOM 918 N N . SER A 1 115 ? 4.934 -1.053 -12.251 1.00 86.44 115 SER A N 1
ATOM 919 C CA . SER A 1 115 ? 5.899 -2.116 -12.557 1.00 86.44 115 SER A CA 1
ATOM 920 C C . SER A 1 115 ? 5.907 -2.575 -14.019 1.00 86.44 115 SER A C 1
ATOM 922 O O . SER A 1 115 ? 6.850 -3.250 -14.427 1.00 86.44 115 SER A O 1
ATOM 924 N N . GLU A 1 116 ? 4.918 -2.186 -14.831 1.00 85.50 116 GLU A N 1
ATOM 925 C CA . GLU A 1 116 ? 4.801 -2.601 -16.241 1.00 85.50 116 GLU A CA 1
ATOM 926 C C . GLU A 1 116 ? 5.947 -2.101 -17.143 1.00 85.50 116 GLU A C 1
ATOM 928 O O . GLU A 1 116 ? 6.199 -2.674 -18.204 1.00 85.50 116 GLU A O 1
ATOM 933 N N . SER A 1 117 ? 6.687 -1.076 -16.717 1.00 85.62 117 SER A N 1
ATOM 934 C CA . SER A 1 117 ? 7.891 -0.585 -17.399 1.00 85.62 117 SER A CA 1
ATOM 935 C C . SER A 1 117 ? 9.148 -0.818 -16.554 1.00 85.62 117 SER A C 1
ATOM 937 O O . SER A 1 117 ? 9.054 -0.717 -15.330 1.00 85.62 117 SER A O 1
ATOM 939 N N . PRO A 1 118 ? 10.338 -1.016 -17.157 1.00 86.31 118 PRO A N 1
ATOM 940 C CA . PRO A 1 118 ? 11.590 -1.123 -16.409 1.00 86.31 118 PRO A CA 1
ATOM 941 C C . PRO A 1 118 ? 11.806 0.065 -15.463 1.00 86.31 118 PRO A C 1
ATOM 943 O O . PRO A 1 118 ? 11.670 1.218 -15.873 1.00 86.31 118 PRO A O 1
ATOM 946 N N . ARG A 1 119 ? 12.165 -0.220 -14.207 1.00 89.88 119 ARG A N 1
ATOM 947 C CA . ARG A 1 119 ? 12.439 0.784 -13.169 1.00 89.88 119 ARG A CA 1
ATOM 948 C C . ARG A 1 119 ? 13.834 0.614 -12.597 1.00 89.88 119 ARG A C 1
ATOM 950 O O . ARG A 1 119 ? 14.307 -0.501 -12.386 1.00 89.88 119 ARG A O 1
ATOM 957 N N . THR A 1 120 ? 14.471 1.730 -12.286 1.00 91.75 120 THR A N 1
ATOM 958 C CA . THR A 1 120 ? 15.695 1.763 -11.488 1.00 91.75 120 THR A CA 1
ATOM 959 C C . THR A 1 120 ? 15.376 1.586 -10.003 1.00 91.75 120 THR A C 1
ATOM 961 O O . THR A 1 120 ? 14.285 1.916 -9.532 1.00 91.75 120 THR A O 1
ATOM 964 N N . SER A 1 121 ? 16.357 1.132 -9.221 1.00 88.00 121 SER A N 1
ATOM 965 C CA . SER A 1 121 ? 16.212 1.016 -7.763 1.00 88.00 121 SER A CA 1
ATOM 966 C C . SER A 1 121 ? 15.838 2.349 -7.101 1.00 88.00 121 SER A C 1
ATOM 968 O O . SER A 1 121 ? 15.051 2.372 -6.159 1.00 88.00 121 SER A O 1
ATOM 970 N N . THR A 1 122 ? 16.357 3.471 -7.611 1.00 93.00 122 THR A N 1
ATOM 971 C CA . THR A 1 122 ? 16.045 4.814 -7.101 1.00 93.00 122 THR A CA 1
ATOM 972 C C . THR A 1 122 ? 14.592 5.208 -7.362 1.00 93.00 122 THR A C 1
ATOM 974 O O . THR A 1 122 ? 13.951 5.785 -6.481 1.00 93.00 122 THR A O 1
ATOM 977 N N . GLU A 1 123 ? 14.048 4.886 -8.537 1.00 93.56 123 GLU A N 1
ATOM 978 C CA . GLU A 1 123 ? 12.631 5.115 -8.844 1.00 93.56 123 GLU A CA 1
ATOM 979 C C . GLU A 1 123 ? 11.727 4.249 -7.967 1.00 93.56 123 GLU A C 1
ATOM 981 O O . GLU A 1 123 ? 10.767 4.766 -7.399 1.00 93.56 123 GLU A O 1
ATOM 986 N N . ILE A 1 124 ? 12.068 2.967 -7.795 1.00 90.00 124 ILE A N 1
ATOM 987 C CA . ILE A 1 124 ? 11.354 2.039 -6.906 1.00 90.00 124 ILE A CA 1
ATOM 988 C C . ILE A 1 124 ? 11.301 2.595 -5.480 1.00 90.00 124 ILE A C 1
ATOM 990 O O . ILE A 1 124 ? 10.224 2.693 -4.892 1.00 90.00 124 ILE A O 1
ATOM 994 N N . ASP A 1 125 ? 12.445 3.008 -4.934 1.00 88.38 125 ASP A N 1
ATOM 995 C CA . ASP A 1 125 ? 12.537 3.525 -3.568 1.00 88.38 125 ASP A CA 1
ATOM 996 C C . ASP A 1 125 ? 11.763 4.838 -3.395 1.00 88.38 125 ASP A C 1
ATOM 998 O O . ASP A 1 125 ? 11.058 5.028 -2.400 1.00 88.38 125 ASP A O 1
ATOM 1002 N N . THR A 1 126 ? 11.852 5.735 -4.380 1.00 94.94 126 THR A N 1
ATOM 1003 C CA . THR A 1 126 ? 11.143 7.022 -4.371 1.00 94.94 126 THR A CA 1
ATOM 1004 C C . THR A 1 126 ? 9.633 6.811 -4.414 1.00 94.94 126 THR A C 1
ATOM 1006 O O . THR A 1 126 ? 8.893 7.393 -3.615 1.00 94.94 126 THR A O 1
ATOM 1009 N N . TYR A 1 127 ? 9.180 5.933 -5.304 1.00 93.88 127 TYR A N 1
ATOM 1010 C CA . TYR A 1 127 ? 7.774 5.615 -5.485 1.00 93.88 127 TYR A CA 1
ATOM 1011 C C . TYR A 1 127 ? 7.187 4.911 -4.255 1.00 93.88 127 TYR A C 1
ATOM 1013 O O . TYR A 1 127 ? 6.170 5.346 -3.706 1.00 93.88 127 TYR A O 1
ATOM 1021 N N . ALA A 1 128 ? 7.878 3.889 -3.741 1.00 89.75 128 ALA A N 1
ATOM 1022 C CA . ALA A 1 128 ? 7.477 3.185 -2.529 1.00 89.75 128 ALA A CA 1
ATOM 1023 C C . ALA A 1 128 ? 7.410 4.122 -1.315 1.00 89.75 128 ALA A C 1
ATOM 1025 O O . ALA A 1 128 ? 6.472 4.037 -0.516 1.00 89.75 128 ALA A O 1
ATOM 1026 N N . LYS A 1 129 ? 8.363 5.055 -1.180 1.00 91.44 129 LYS A N 1
ATOM 1027 C CA . LYS A 1 129 ? 8.349 6.069 -0.117 1.00 91.44 129 LYS A CA 1
ATOM 1028 C C . LYS A 1 129 ? 7.135 6.992 -0.235 1.00 91.44 129 LYS A C 1
ATOM 1030 O O . LYS A 1 129 ? 6.459 7.221 0.768 1.00 91.44 129 LYS A O 1
ATOM 1035 N N . ALA A 1 130 ? 6.840 7.498 -1.433 1.00 95.44 130 ALA A N 1
ATOM 1036 C CA . ALA A 1 130 ? 5.688 8.367 -1.669 1.00 95.44 130 ALA A CA 1
ATOM 1037 C C . ALA A 1 130 ? 4.364 7.656 -1.341 1.00 95.44 130 ALA A C 1
ATOM 1039 O O . ALA A 1 130 ? 3.554 8.178 -0.571 1.00 95.44 130 ALA A O 1
ATOM 1040 N N . MET A 1 131 ? 4.189 6.429 -1.837 1.00 93.50 131 MET A N 1
ATOM 1041 C CA . MET A 1 131 ? 3.001 5.617 -1.570 1.00 93.50 131 MET A CA 1
ATOM 1042 C C . MET A 1 131 ? 2.855 5.292 -0.076 1.00 93.50 131 MET A C 1
ATOM 1044 O O . MET A 1 131 ? 1.767 5.420 0.487 1.00 93.50 131 MET A O 1
ATOM 1048 N N . SER A 1 132 ? 3.958 4.959 0.602 1.00 91.38 132 SER A N 1
ATOM 1049 C CA . SER A 1 132 ? 3.942 4.731 2.051 1.00 91.38 132 SER A CA 1
ATOM 1050 C C . SER A 1 132 ? 3.523 5.975 2.822 1.00 91.38 132 SER A C 1
ATOM 1052 O O . SER A 1 132 ? 2.718 5.879 3.741 1.00 91.38 132 SER A O 1
ATOM 1054 N N . ASN A 1 133 ? 4.044 7.149 2.455 1.00 94.12 133 ASN A N 1
ATOM 1055 C CA . ASN A 1 133 ? 3.695 8.404 3.116 1.00 94.12 133 ASN A CA 1
ATOM 1056 C C . ASN A 1 133 ? 2.203 8.722 2.966 1.00 94.12 133 ASN A C 1
ATOM 1058 O O . ASN A 1 133 ? 1.571 9.109 3.947 1.00 94.12 133 ASN A O 1
ATOM 1062 N N . MET A 1 134 ? 1.632 8.495 1.779 1.00 96.19 134 MET A N 1
ATOM 1063 C CA . MET A 1 134 ? 0.196 8.645 1.533 1.00 96.19 134 MET A CA 1
ATOM 1064 C C . MET A 1 134 ? -0.633 7.723 2.439 1.00 96.19 134 MET A C 1
ATOM 1066 O O . MET A 1 134 ? -1.566 8.182 3.099 1.00 96.19 134 MET A O 1
ATOM 1070 N N . PHE A 1 135 ? -0.279 6.437 2.529 1.00 94.31 135 PHE A N 1
ATOM 1071 C CA . PHE A 1 135 ? -1.004 5.496 3.388 1.00 94.31 135 PHE A CA 1
ATOM 1072 C C . PHE A 1 135 ? -0.816 5.782 4.879 1.00 94.31 135 PHE A C 1
ATOM 1074 O O . PHE A 1 135 ? -1.782 5.698 5.635 1.00 94.31 135 PHE A O 1
ATOM 1081 N N . CYS A 1 136 ? 0.385 6.173 5.311 1.00 92.69 136 CYS A N 1
ATOM 1082 C CA . CYS A 1 136 ? 0.624 6.604 6.686 1.00 92.69 136 CYS A CA 1
ATOM 1083 C C . CYS A 1 136 ? -0.253 7.808 7.041 1.00 92.69 136 CYS A C 1
ATOM 1085 O O . CYS A 1 136 ? -0.966 7.757 8.040 1.00 92.69 136 CYS A O 1
ATOM 1087 N N . ALA A 1 137 ? -0.279 8.842 6.194 1.00 95.75 137 ALA A N 1
ATOM 1088 C CA . ALA A 1 137 ? -1.107 10.026 6.412 1.00 95.75 137 ALA A CA 1
ATOM 1089 C C . ALA A 1 137 ? -2.604 9.678 6.492 1.00 95.75 137 ALA A C 1
ATOM 1091 O O . ALA A 1 137 ? -3.317 10.193 7.357 1.00 95.75 137 ALA A O 1
ATOM 1092 N N . TYR A 1 138 ? -3.071 8.764 5.636 1.00 96.62 138 TYR A N 1
ATOM 1093 C CA . TYR A 1 138 ? -4.443 8.261 5.667 1.00 96.62 138 TYR A CA 1
ATOM 1094 C C . TYR A 1 138 ? -4.775 7.544 6.987 1.00 96.62 138 TYR A C 1
ATOM 1096 O O . TYR A 1 138 ? -5.765 7.875 7.642 1.00 96.62 138 TYR A O 1
ATOM 1104 N N . LEU A 1 139 ? -3.933 6.604 7.428 1.00 94.38 139 LEU A N 1
ATOM 1105 C CA . LEU A 1 139 ? -4.143 5.870 8.682 1.00 94.38 139 LEU A CA 1
ATOM 1106 C C . LEU A 1 139 ? -4.064 6.784 9.914 1.00 94.38 139 LEU A C 1
ATOM 1108 O O . LEU A 1 139 ? -4.836 6.631 10.862 1.00 94.38 139 LEU A O 1
ATOM 1112 N N . GLU A 1 140 ? -3.158 7.759 9.909 1.00 94.12 140 GLU A N 1
ATOM 1113 C CA . GLU A 1 140 ? -3.064 8.769 10.962 1.00 94.12 140 GLU A CA 1
ATOM 1114 C C . GLU A 1 140 ? -4.319 9.639 11.037 1.00 94.12 140 GLU A C 1
ATOM 1116 O O . GLU A 1 140 ? -4.792 9.917 12.140 1.00 94.12 140 GLU A O 1
ATOM 1121 N N . ALA A 1 141 ? -4.879 10.042 9.890 1.00 95.44 141 ALA A N 1
ATOM 1122 C CA . ALA A 1 141 ? -6.133 10.787 9.835 1.00 95.44 141 ALA A CA 1
ATOM 1123 C C . ALA A 1 141 ? -7.284 9.990 10.460 1.00 95.44 141 ALA A C 1
ATOM 1125 O O . ALA A 1 141 ? -7.929 10.484 11.384 1.00 95.44 141 ALA A O 1
ATOM 1126 N N . LEU A 1 142 ? -7.446 8.719 10.082 1.00 95.00 142 LEU A N 1
ATOM 1127 C CA . LEU A 1 142 ? -8.457 7.839 10.679 1.00 95.00 142 LEU A CA 1
ATOM 1128 C C . LEU A 1 142 ? -8.281 7.680 12.197 1.00 95.00 142 LEU A C 1
ATOM 1130 O O . LEU A 1 142 ? -9.257 7.676 12.952 1.00 95.00 142 LEU A O 1
ATOM 1134 N N . ASN A 1 143 ? -7.036 7.583 12.670 1.00 91.69 143 ASN A N 1
ATOM 1135 C CA . ASN A 1 143 ? -6.727 7.534 14.099 1.00 91.69 143 ASN A CA 1
ATOM 1136 C C . ASN A 1 143 ? -7.034 8.847 14.833 1.00 91.69 143 ASN A C 1
ATOM 1138 O O . ASN A 1 143 ? -7.256 8.822 16.046 1.00 91.69 143 ASN A O 1
ATOM 1142 N N . ARG A 1 144 ? -6.987 10.000 14.156 1.00 91.62 144 ARG A N 1
ATOM 1143 C CA . ARG A 1 144 ? -7.408 11.284 14.736 1.00 91.62 144 ARG A CA 1
ATOM 1144 C C . ARG A 1 144 ? -8.926 11.364 14.826 1.00 91.62 144 ARG A C 1
ATOM 1146 O O . ARG A 1 144 ? -9.425 11.698 15.894 1.00 91.62 144 ARG A O 1
ATOM 1153 N N . ASP A 1 145 ? -9.638 10.990 13.769 1.00 90.06 145 ASP A N 1
ATOM 1154 C CA . ASP A 1 145 ? -11.105 11.045 13.731 1.00 90.06 145 ASP A CA 1
ATOM 1155 C C . ASP A 1 145 ? -11.725 10.127 14.783 1.00 90.06 145 ASP A C 1
ATOM 1157 O O . ASP A 1 145 ? -12.599 10.529 15.541 1.00 90.06 145 ASP A O 1
ATOM 1161 N N . THR A 1 146 ? -11.176 8.923 14.924 1.00 85.75 146 THR A N 1
ATOM 1162 C CA . THR A 1 146 ? -11.634 7.955 15.928 1.00 85.75 146 THR A CA 1
ATOM 1163 C C . THR A 1 146 ? -11.354 8.405 17.368 1.00 85.75 146 THR A C 1
ATOM 1165 O O . THR A 1 146 ? -12.012 7.948 18.290 1.00 85.75 146 THR A O 1
ATOM 1168 N N . ARG A 1 147 ? -10.364 9.279 17.594 1.00 78.19 147 ARG A N 1
ATOM 1169 C CA . ARG A 1 147 ? -10.063 9.835 18.927 1.00 78.19 147 ARG A CA 1
ATOM 1170 C C . ARG A 1 147 ? -10.962 11.009 19.313 1.00 78.19 147 ARG A C 1
ATOM 1172 O O . ARG A 1 147 ? -10.916 11.422 20.466 1.00 78.19 147 ARG A O 1
ATOM 1179 N N . ARG A 1 148 ? -11.695 11.576 18.353 1.00 71.56 148 ARG A N 1
ATOM 1180 C CA . ARG A 1 148 ? -12.646 12.676 18.566 1.00 71.56 148 ARG A CA 1
ATOM 1181 C C . ARG A 1 148 ? -14.067 12.181 18.860 1.00 71.56 148 ARG A C 1
ATOM 1183 O O . ARG A 1 148 ? -14.911 13.005 19.197 1.00 71.56 148 ARG A O 1
ATOM 1190 N N . LEU A 1 149 ? -14.305 10.879 18.698 1.00 57.94 149 LEU A N 1
ATOM 1191 C CA . LEU A 1 149 ? -15.528 10.164 19.063 1.00 57.94 149 LEU A CA 1
ATOM 1192 C C . LEU A 1 149 ? -15.372 9.560 20.460 1.00 57.94 149 LEU A C 1
ATOM 1194 O O . LEU A 1 149 ? -16.389 9.530 21.181 1.00 57.94 149 LEU A O 1
#

Sequence (149 aa):
MAIRPERWRDHHFTGQHRQDCRRDTSAHTPPLERLRILMRAFIRYECEEAAMRVALNDAAPLYRDVPEAKEAKAAGHRMFQAFMREALPKATSKTRALAGNLITTTLSTVGKDFSESPRTSTEIDTYAKAMSNMFCAYLEALNRDTRRL

InterPro domains:
  IPR040804 Tetracyclin repressor-like, C-terminal domain 18 [PF17923] (30-140)

Secondary structure (DSSP, 8-state):
-PPPGGGGTT--TTTHHHHHHHHS--TTS-HHHHHHHHHHHHHHHHHHHHHHHHHHHTT-TTGGG-HHHHHHHHHHHHHHHHHHHHHSTTS-HHHHHHHHHHHHHHHHHHHHHHHTS---HHHHHHHHHHHHHHHHHHHHHHHHHTT--

Radius of gyration: 17.54 Å; chains: 1; bounding box: 42×40×44 Å